Protein AF-A0A3S3RKG2-F1 (afdb_monomer)

Mean predicted aligned error: 10.32 Å

Sequence (107 aa):
MKYFLIFASLLFLSCTNDKDRISRVEEFLGTDLPTNYKMDYSEDMGLDMIEITLEENDFNELLKKIDTSKFEKSETDYYKNTEGEGDDVTRILFLTKEHKIKYSEKW

Foldseek 3Di:
DDDDDDPPDDDDDCPVVVVVVQVVVCVVQVHHQDPDWDWDWDADPNKTKIKIADDPVSLVVSVVVGPQVQWDCDPQFRTWHWDDDDDDKIWIWTHHPRRMIMIIMHD

Radius of gyration: 16.68 Å; Cα contacts (8 Å, |Δi|>4): 149; chains: 1; bounding box: 33×52×44 Å

pLDDT: mean 76.62, std 15.9, range [36.53, 93.19]

Structure (mmCIF, N/CA/C/O backbone):
data_AF-A0A3S3RKG2-F1
#
_entry.id   AF-A0A3S3RKG2-F1
#
loop_
_atom_site.group_PDB
_atom_site.id
_atom_site.type_symbol
_atom_site.label_atom_id
_atom_site.label_alt_id
_atom_site.label_comp_id
_atom_site.label_asym_id
_atom_site.label_entity_id
_atom_site.label_seq_id
_atom_site.pdbx_PDB_ins_code
_atom_site.Cartn_x
_atom_site.Cartn_y
_atom_site.Cartn_z
_atom_site.occupancy
_atom_site.B_iso_or_equiv
_atom_site.auth_seq_id
_atom_site.auth_comp_id
_atom_site.auth_asym_id
_atom_site.auth_atom_id
_atom_site.pdbx_PDB_model_num
ATOM 1 N N . MET A 1 1 ? 16.250 38.384 28.382 1.00 36.53 1 MET A N 1
ATOM 2 C CA . MET A 1 1 ? 15.487 38.581 27.127 1.00 36.53 1 MET A CA 1
ATOM 3 C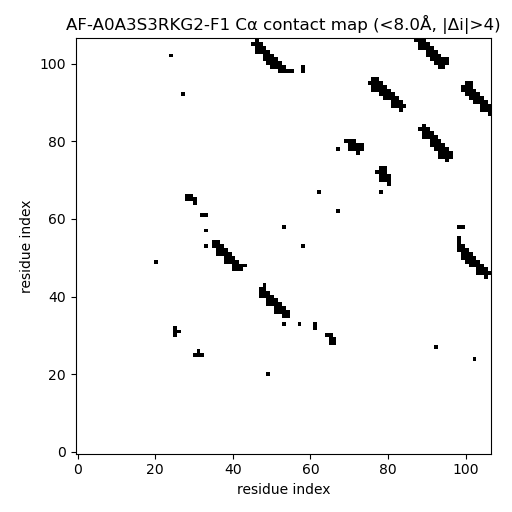 C . MET A 1 1 ? 16.168 37.722 26.067 1.00 36.53 1 MET A C 1
ATOM 5 O O . MET A 1 1 ? 17.351 37.921 25.855 1.00 36.53 1 MET A O 1
ATOM 9 N N . LYS A 1 2 ? 15.623 36.537 25.740 1.00 50.16 2 LYS A N 1
ATOM 10 C CA . LYS A 1 2 ? 14.832 36.249 24.517 1.00 50.16 2 LYS A CA 1
ATOM 11 C C . LYS A 1 2 ? 15.477 36.854 23.267 1.00 50.16 2 LYS A C 1
ATOM 13 O O . LYS A 1 2 ? 15.446 38.066 23.193 1.00 50.16 2 LYS A O 1
ATOM 18 N N . TYR A 1 3 ? 15.985 36.030 22.342 1.00 48.69 3 TYR A N 1
ATOM 19 C CA . TYR A 1 3 ? 15.462 35.905 20.971 1.00 48.69 3 TYR A CA 1
ATOM 20 C C . TYR A 1 3 ? 15.873 34.550 20.381 1.00 48.69 3 TYR A C 1
ATOM 22 O O . TYR A 1 3 ? 17.031 34.283 20.082 1.00 48.69 3 TYR A O 1
ATOM 30 N N . PHE A 1 4 ? 14.862 33.692 20.280 1.00 50.00 4 PHE A N 1
ATOM 31 C CA . PHE A 1 4 ? 14.775 32.567 19.362 1.00 50.00 4 PHE A CA 1
ATOM 32 C C . PHE A 1 4 ? 14.732 33.149 17.940 1.00 50.00 4 PHE A C 1
ATOM 34 O O . PHE A 1 4 ? 13.905 34.024 17.687 1.00 50.00 4 PHE A O 1
ATOM 41 N N . LEU A 1 5 ? 15.566 32.667 17.022 1.00 43.88 5 LEU A N 1
ATOM 42 C CA . LEU A 1 5 ? 15.367 32.878 15.588 1.00 43.88 5 LEU A CA 1
ATOM 43 C C . LEU A 1 5 ? 15.454 31.519 14.902 1.00 43.88 5 LEU A C 1
ATOM 45 O O . LEU A 1 5 ? 16.528 30.983 14.648 1.00 43.88 5 LEU A O 1
ATOM 49 N N . ILE A 1 6 ? 14.268 30.957 14.682 1.00 49.19 6 ILE A N 1
ATOM 50 C CA . ILE A 1 6 ? 14.024 29.802 13.828 1.00 49.19 6 ILE A CA 1
ATOM 51 C C . ILE A 1 6 ? 14.219 30.283 12.393 1.00 49.19 6 ILE A C 1
ATOM 53 O O . ILE A 1 6 ? 13.495 31.164 11.928 1.00 49.19 6 ILE A O 1
ATOM 57 N N . PHE A 1 7 ? 15.197 29.708 11.700 1.00 41.72 7 PHE A N 1
ATOM 58 C CA . PHE A 1 7 ? 15.345 29.859 10.260 1.00 41.72 7 PHE A CA 1
ATOM 59 C C . PHE A 1 7 ? 14.383 28.865 9.598 1.00 41.72 7 PHE A C 1
ATOM 61 O O . PHE A 1 7 ? 14.722 27.716 9.331 1.00 41.72 7 PHE A O 1
ATOM 68 N N . ALA A 1 8 ? 13.131 29.290 9.440 1.00 52.59 8 ALA A N 1
ATOM 69 C CA . ALA A 1 8 ? 12.144 28.597 8.628 1.00 52.59 8 ALA A CA 1
ATOM 70 C C . ALA A 1 8 ? 12.271 29.109 7.192 1.00 52.59 8 ALA A C 1
ATOM 72 O O . ALA A 1 8 ? 11.729 30.156 6.843 1.00 52.59 8 ALA A O 1
ATOM 73 N N . SER A 1 9 ? 13.004 28.375 6.365 1.00 42.72 9 SER A N 1
ATOM 74 C CA . SER A 1 9 ? 13.003 28.582 4.918 1.00 42.72 9 SER A CA 1
ATOM 75 C C . SER A 1 9 ? 13.430 27.306 4.201 1.00 42.72 9 SER A C 1
ATOM 77 O O . SER A 1 9 ? 14.538 27.215 3.689 1.00 42.72 9 SER A O 1
ATOM 79 N N . LEU A 1 10 ? 12.538 26.310 4.159 1.00 41.66 10 LEU A N 1
ATOM 80 C CA . LEU A 1 10 ? 12.658 25.184 3.225 1.00 41.66 10 LEU A CA 1
ATOM 81 C C . LEU A 1 10 ? 11.284 24.584 2.856 1.00 41.66 10 LEU A C 1
ATOM 83 O O . LEU A 1 10 ? 10.981 23.438 3.144 1.00 41.66 10 LEU A O 1
ATOM 87 N N . LEU A 1 11 ? 10.431 25.392 2.234 1.00 50.09 11 LEU A N 1
ATOM 88 C CA . LEU A 1 11 ? 9.226 24.995 1.491 1.00 50.09 11 LEU A CA 1
ATOM 89 C C . LEU A 1 11 ? 9.177 26.023 0.342 1.00 50.09 11 LEU A C 1
ATOM 91 O O . LEU A 1 11 ? 9.267 27.215 0.612 1.00 50.09 11 LEU A O 1
ATOM 95 N N . PHE A 1 12 ? 9.191 25.704 -0.950 1.00 42.06 12 PHE A N 1
ATOM 96 C CA . PHE A 1 12 ? 8.312 24.798 -1.672 1.00 42.06 12 PHE A CA 1
ATOM 97 C C . PHE A 1 12 ? 8.960 24.407 -3.010 1.00 42.06 12 PHE A C 1
ATOM 99 O O . PHE A 1 12 ? 9.186 25.266 -3.859 1.00 42.06 12 PHE A O 1
ATOM 106 N N . LEU A 1 13 ? 9.196 23.112 -3.212 1.00 38.56 13 LEU A N 1
ATOM 107 C CA . LEU A 1 13 ? 9.377 22.496 -4.537 1.00 38.56 13 LEU A CA 1
ATOM 108 C C . LEU A 1 13 ? 8.803 21.062 -4.594 1.00 38.56 13 LEU A C 1
ATOM 110 O O . LEU A 1 13 ? 8.952 20.390 -5.605 1.00 38.56 13 LEU A O 1
ATOM 114 N N . SER A 1 14 ? 8.117 20.588 -3.543 1.00 41.16 14 SER A N 1
ATOM 115 C CA . SER A 1 14 ? 7.675 19.187 -3.426 1.00 41.16 14 SER A CA 1
ATOM 116 C C . SER A 1 14 ? 6.247 18.898 -3.914 1.00 41.16 14 SER A C 1
ATOM 118 O O . SER A 1 14 ? 5.933 17.745 -4.184 1.00 41.16 14 SER A O 1
ATOM 120 N N . CYS A 1 15 ? 5.379 19.900 -4.115 1.00 44.59 15 CYS A N 1
ATOM 121 C CA . CYS A 1 15 ? 3.957 19.629 -4.392 1.00 44.59 15 CYS A CA 1
ATOM 122 C C . CYS A 1 15 ? 3.651 18.934 -5.734 1.00 44.59 15 CYS A C 1
ATOM 124 O O . CYS A 1 15 ? 2.576 18.352 -5.858 1.00 44.59 15 CYS A O 1
ATOM 126 N N . THR A 1 16 ? 4.524 19.008 -6.746 1.00 50.53 16 THR A N 1
ATOM 127 C CA . THR A 1 16 ? 4.336 18.261 -8.009 1.00 50.53 16 THR A CA 1
ATOM 128 C C . THR A 1 16 ? 4.752 16.804 -7.861 1.00 50.53 16 THR A C 1
ATOM 130 O O . THR A 1 16 ? 4.040 15.914 -8.308 1.00 50.53 16 THR A O 1
ATOM 133 N N . ASN A 1 17 ? 5.860 16.563 -7.162 1.00 61.72 17 ASN A N 1
ATOM 134 C CA . ASN A 1 17 ? 6.417 15.229 -6.984 1.00 61.72 17 ASN A CA 1
ATOM 135 C C . ASN A 1 17 ? 5.495 14.346 -6.127 1.00 61.72 17 ASN A C 1
ATOM 137 O O . ASN A 1 17 ? 5.307 13.169 -6.418 1.00 61.72 17 ASN A O 1
ATOM 141 N N . ASP A 1 18 ? 4.856 14.935 -5.113 1.00 67.69 18 ASP A N 1
ATOM 142 C CA . ASP A 1 18 ? 3.958 14.216 -4.206 1.00 67.69 18 ASP A CA 1
ATOM 143 C C . ASP A 1 18 ? 2.672 13.749 -4.910 1.00 67.69 18 ASP A C 1
ATOM 145 O O . ASP A 1 18 ? 2.212 12.633 -4.682 1.00 67.69 18 ASP A O 1
ATOM 149 N N . LYS A 1 19 ? 2.108 14.554 -5.820 1.00 73.62 19 LYS A N 1
ATOM 150 C CA . LYS A 1 19 ? 0.888 14.186 -6.562 1.00 73.62 19 LYS A CA 1
ATOM 151 C C . LYS A 1 19 ? 1.114 13.034 -7.535 1.00 73.62 19 LYS A C 1
ATOM 153 O O . LYS A 1 19 ? 0.292 12.122 -7.593 1.00 73.62 19 LYS A O 1
ATOM 158 N N . ASP A 1 20 ? 2.229 13.055 -8.257 1.00 80.81 20 ASP A N 1
ATOM 159 C CA . ASP A 1 20 ? 2.572 12.002 -9.221 1.00 80.81 20 ASP A CA 1
ATOM 160 C C . ASP A 1 20 ? 2.883 10.671 -8.518 1.00 80.81 20 ASP A C 1
ATOM 162 O O . ASP A 1 20 ? 2.670 9.590 -9.063 1.00 80.81 20 ASP A O 1
ATOM 166 N N . ARG A 1 21 ? 3.398 10.742 -7.289 1.00 81.50 21 ARG A N 1
ATOM 167 C CA . ARG A 1 21 ? 3.668 9.592 -6.419 1.00 81.50 21 ARG A CA 1
ATOM 168 C C . ARG A 1 21 ? 2.387 8.979 -5.866 1.00 81.50 21 ARG A C 1
ATOM 170 O O . ARG A 1 21 ? 2.205 7.771 -5.958 1.00 81.50 21 ARG A O 1
ATOM 177 N N . ILE A 1 22 ? 1.485 9.812 -5.354 1.00 86.19 22 ILE A N 1
ATOM 178 C CA . ILE A 1 22 ? 0.177 9.372 -4.855 1.00 86.19 22 ILE A CA 1
ATOM 179 C C . ILE A 1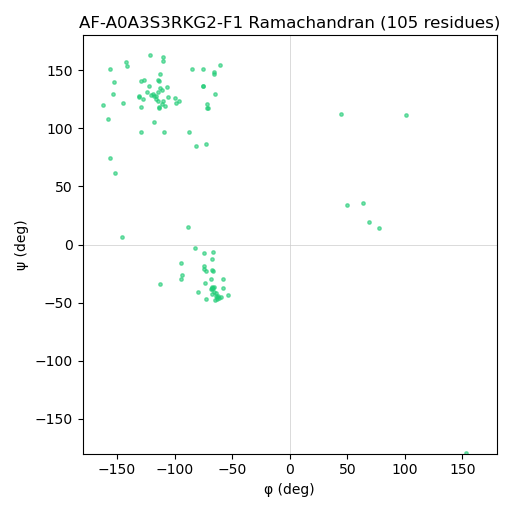 22 ? -0.660 8.753 -5.972 1.00 86.19 22 ILE A C 1
ATOM 181 O O . ILE A 1 22 ? -1.181 7.658 -5.788 1.00 86.19 22 ILE A O 1
ATOM 185 N N . SER A 1 23 ? -0.687 9.383 -7.149 1.00 87.06 23 SER A N 1
ATOM 186 C CA . SER A 1 23 ? -1.438 8.867 -8.302 1.00 87.06 23 SER A CA 1
ATOM 187 C C . SER A 1 23 ? -0.987 7.454 -8.693 1.00 87.06 23 SER A C 1
ATOM 189 O O . SER A 1 23 ? -1.818 6.614 -9.017 1.00 87.06 23 SER A O 1
ATOM 191 N N . ARG A 1 24 ? 0.320 7.154 -8.601 1.00 86.19 24 ARG A N 1
ATOM 192 C CA . ARG A 1 24 ? 0.856 5.801 -8.840 1.00 86.19 24 ARG A CA 1
ATOM 193 C C . ARG A 1 24 ? 0.383 4.788 -7.799 1.00 86.19 24 ARG A C 1
ATOM 195 O O . AR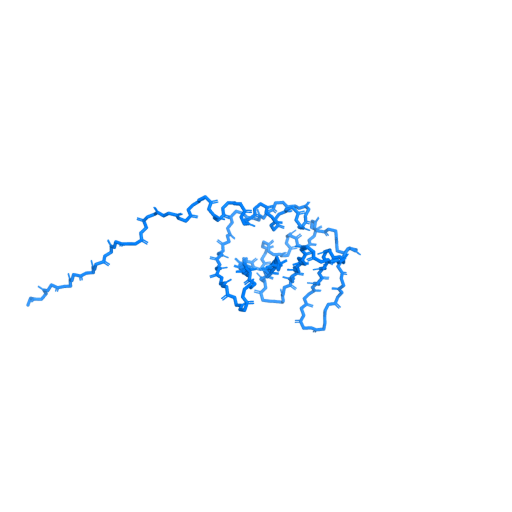G A 1 24 ? 0.048 3.663 -8.154 1.00 86.19 24 ARG A O 1
ATOM 202 N N . VAL A 1 25 ? 0.340 5.176 -6.523 1.00 89.38 25 VAL A N 1
ATOM 203 C CA . VAL A 1 25 ? -0.179 4.308 -5.455 1.00 89.38 25 VAL A CA 1
ATOM 204 C C . VAL A 1 25 ? -1.668 4.028 -5.669 1.00 89.38 25 VAL A C 1
ATOM 206 O O . VAL A 1 25 ? -2.086 2.880 -5.565 1.00 89.38 25 VAL A O 1
ATOM 209 N N . GLU A 1 26 ? -2.459 5.044 -6.010 1.00 90.56 26 GLU A N 1
ATOM 210 C CA . GLU A 1 26 ? -3.895 4.910 -6.295 1.00 90.56 26 GLU A CA 1
ATOM 211 C C . GLU A 1 26 ? -4.165 4.032 -7.523 1.00 90.56 26 GLU A C 1
ATOM 213 O O . GLU A 1 26 ? -5.035 3.160 -7.481 1.00 90.56 26 GLU A O 1
ATOM 218 N N . GLU A 1 27 ? -3.373 4.193 -8.588 1.00 87.88 27 GLU A N 1
ATOM 219 C CA . GLU A 1 27 ? -3.424 3.339 -9.779 1.00 87.88 27 GLU A CA 1
ATOM 220 C C . GLU A 1 27 ? -3.141 1.873 -9.424 1.00 87.88 27 GLU A C 1
ATOM 222 O O . GLU A 1 27 ? -3.897 0.984 -9.820 1.00 87.88 27 GLU A O 1
ATOM 227 N N . PHE A 1 28 ? -2.116 1.624 -8.605 1.00 86.25 28 PHE A N 1
ATOM 228 C CA . PHE A 1 28 ? -1.741 0.279 -8.166 1.00 86.25 28 PHE A CA 1
ATOM 229 C C . PHE A 1 28 ? -2.788 -0.361 -7.238 1.00 86.25 28 PHE A C 1
ATOM 231 O O . PHE A 1 28 ? -3.046 -1.564 -7.297 1.00 86.25 28 PHE A O 1
ATOM 238 N N . LEU A 1 29 ? -3.417 0.437 -6.371 1.00 88.56 29 LEU A N 1
ATOM 239 C CA . LEU A 1 29 ? -4.520 -0.007 -5.514 1.00 88.56 29 LEU A CA 1
ATOM 240 C C . LEU A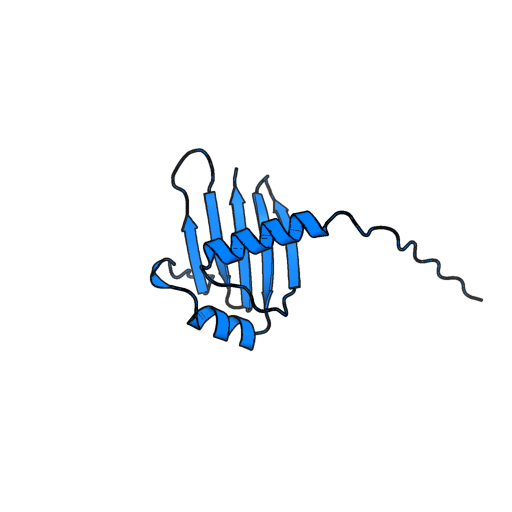 1 29 ? -5.824 -0.217 -6.300 1.00 88.56 29 LEU A C 1
ATOM 242 O O . LEU A 1 29 ? -6.697 -0.959 -5.845 1.00 88.56 29 LEU A O 1
ATOM 246 N N . GLY A 1 30 ? -5.968 0.434 -7.458 1.00 87.44 30 GLY A N 1
ATOM 247 C CA . GLY A 1 30 ? -7.204 0.480 -8.238 1.00 87.44 30 GLY A CA 1
ATOM 248 C C . GLY A 1 30 ? -8.319 1.290 -7.566 1.00 87.44 30 GLY A C 1
ATOM 249 O O . GLY A 1 30 ? -9.494 1.094 -7.880 1.00 87.44 30 GLY A O 1
ATOM 250 N N . THR A 1 31 ? -7.974 2.155 -6.611 1.00 90.31 31 THR A N 1
ATOM 251 C CA . THR A 1 31 ? -8.903 3.008 -5.860 1.00 90.31 31 THR A CA 1
ATOM 252 C C . THR A 1 31 ? -8.171 4.229 -5.314 1.00 90.31 31 THR A C 1
ATOM 254 O O . THR A 1 31 ? -6.993 4.152 -4.972 1.00 90.31 31 THR A O 1
ATOM 257 N N . ASP A 1 32 ? -8.912 5.323 -5.151 1.00 91.38 32 ASP A N 1
ATOM 258 C CA . ASP A 1 32 ? -8.407 6.549 -4.534 1.00 91.38 32 ASP A CA 1
ATOM 259 C C . ASP A 1 32 ? -8.071 6.329 -3.053 1.00 91.38 32 ASP A C 1
ATOM 261 O O . ASP A 1 32 ? -8.756 5.574 -2.341 1.00 91.38 32 ASP A O 1
ATOM 265 N N . LEU A 1 33 ? -7.045 7.036 -2.579 1.00 89.88 33 LEU A N 1
ATOM 266 C CA . LEU A 1 33 ? -6.698 7.083 -1.168 1.00 89.88 33 LEU A CA 1
ATOM 267 C C . LEU A 1 33 ? -7.682 7.980 -0.398 1.00 89.88 33 LEU A C 1
ATOM 269 O O . LEU A 1 33 ? -8.244 8.938 -0.935 1.00 89.88 33 LEU A O 1
ATOM 273 N N . PRO A 1 34 ? -7.914 7.695 0.894 1.00 88.44 34 PRO A N 1
ATOM 274 C CA . PRO A 1 34 ? -8.680 8.590 1.754 1.00 88.44 34 PRO A CA 1
ATOM 275 C C . PRO A 1 34 ? -7.996 9.960 1.855 1.00 88.44 34 PRO A C 1
ATOM 277 O O . PRO A 1 34 ? -6.789 10.077 1.697 1.00 88.44 34 PRO A O 1
ATOM 280 N N . THR A 1 35 ? -8.758 11.014 2.144 1.00 84.25 35 THR A N 1
ATOM 281 C CA . THR A 1 35 ? -8.255 12.401 2.133 1.00 84.25 35 THR A CA 1
ATOM 282 C C . THR A 1 35 ? -7.358 12.761 3.317 1.00 84.25 35 THR A C 1
ATOM 284 O O . THR A 1 35 ? -6.642 13.759 3.247 1.00 84.25 35 THR A O 1
ATOM 287 N N . ASN A 1 36 ? -7.398 11.988 4.405 1.00 86.00 36 ASN A N 1
ATOM 288 C CA . ASN A 1 36 ? -6.604 12.230 5.604 1.00 86.00 36 ASN A CA 1
ATOM 289 C C . ASN A 1 36 ? -5.509 11.166 5.737 1.00 86.00 36 ASN A C 1
ATOM 291 O O . ASN A 1 36 ? -5.739 10.068 6.238 1.00 86.00 36 ASN A O 1
ATOM 295 N N . TYR A 1 37 ? -4.308 11.501 5.275 1.00 89.88 37 TYR A N 1
ATOM 296 C CA . TYR A 1 37 ? -3.145 10.627 5.353 1.00 89.88 37 TYR A CA 1
ATOM 297 C C . TYR A 1 37 ? -1.878 11.414 5.654 1.00 89.88 37 TYR A C 1
ATOM 299 O O . TYR A 1 37 ? -1.775 12.613 5.384 1.00 89.88 37 TYR A O 1
ATOM 307 N N . LYS A 1 38 ? -0.884 10.714 6.199 1.00 89.88 38 LYS A N 1
ATOM 308 C CA . LYS A 1 38 ? 0.496 11.199 6.268 1.00 89.88 38 LYS A CA 1
ATOM 309 C C . LYS A 1 38 ? 1.322 10.440 5.251 1.00 89.88 38 LYS A C 1
ATOM 311 O O . LYS A 1 38 ? 1.179 9.226 5.154 1.00 89.88 38 LYS A O 1
ATOM 316 N N . MET A 1 39 ? 2.165 11.150 4.516 1.00 88.50 39 MET A N 1
ATOM 317 C CA . MET A 1 39 ? 3.067 10.556 3.541 1.00 88.50 39 MET A CA 1
ATOM 318 C C . MET A 1 39 ? 4.502 10.885 3.922 1.00 88.50 39 MET A C 1
ATOM 320 O O . MET A 1 39 ? 4.837 12.056 4.096 1.00 88.50 39 MET A O 1
ATOM 324 N N . ASP A 1 40 ? 5.328 9.852 3.989 1.00 88.00 40 ASP A N 1
ATOM 325 C CA . ASP A 1 40 ? 6.773 9.949 4.087 1.00 88.00 40 ASP A CA 1
ATOM 326 C C . ASP A 1 40 ? 7.392 9.380 2.810 1.00 88.00 40 ASP A C 1
ATOM 328 O O . ASP A 1 40 ? 6.912 8.401 2.233 1.00 88.00 40 ASP A O 1
ATOM 332 N N . TYR A 1 41 ? 8.463 10.018 2.350 1.00 83.19 41 TYR A N 1
ATOM 333 C CA . TYR A 1 41 ? 9.227 9.565 1.199 1.00 83.19 41 TYR A CA 1
ATOM 334 C C . TYR A 1 41 ? 10.675 9.346 1.603 1.00 83.19 41 TYR A C 1
ATOM 336 O O . TYR A 1 41 ? 11.283 10.176 2.283 1.00 83.19 41 TYR A O 1
ATOM 344 N N . SER A 1 42 ? 11.226 8.234 1.141 1.00 83.69 42 SER A N 1
ATOM 345 C CA . SER A 1 42 ? 12.627 7.891 1.312 1.00 83.69 42 SER A CA 1
ATOM 346 C C . SER A 1 42 ? 13.151 7.237 0.045 1.00 83.69 42 SER A C 1
ATOM 348 O O . SER A 1 42 ? 12.396 6.620 -0.701 1.00 83.69 42 SER A O 1
ATOM 350 N N . GLU A 1 43 ? 14.449 7.362 -0.174 1.00 79.88 43 GLU A N 1
ATOM 351 C CA . GLU A 1 43 ? 15.159 6.650 -1.226 1.00 79.88 43 GLU A CA 1
ATOM 352 C C . GLU A 1 43 ? 16.173 5.729 -0.540 1.00 79.88 43 GLU A C 1
ATOM 354 O O . GLU A 1 43 ? 16.966 6.198 0.281 1.00 79.88 43 GLU A O 1
ATOM 359 N N . ASP A 1 44 ? 16.133 4.427 -0.829 1.00 72.75 44 ASP A N 1
ATOM 360 C CA . ASP A 1 44 ? 17.115 3.463 -0.312 1.00 72.75 44 ASP A CA 1
ATOM 361 C C . ASP A 1 44 ? 17.647 2.594 -1.447 1.00 72.75 44 ASP A C 1
ATOM 363 O O . ASP A 1 44 ? 16.882 1.995 -2.197 1.00 72.75 44 ASP A O 1
ATOM 367 N N . MET A 1 45 ? 18.971 2.531 -1.5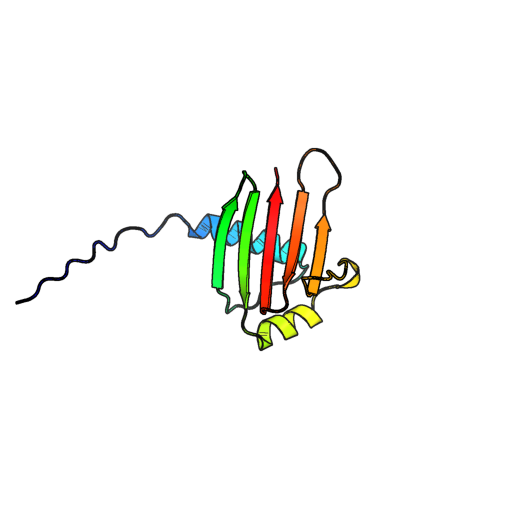92 1.00 67.25 45 MET A N 1
ATOM 368 C CA . MET A 1 45 ? 19.655 1.774 -2.651 1.00 67.25 45 MET A CA 1
ATOM 369 C C . MET A 1 45 ? 19.121 2.036 -4.080 1.00 67.25 45 MET A C 1
ATOM 371 O O . MET A 1 45 ? 19.117 1.128 -4.911 1.00 67.25 45 MET A O 1
ATOM 375 N N . GLY A 1 46 ? 18.681 3.267 -4.373 1.00 68.38 46 GLY A N 1
ATOM 376 C CA . GLY A 1 46 ? 18.093 3.645 -5.668 1.00 68.38 46 GLY A CA 1
ATOM 377 C C . GLY A 1 46 ? 16.640 3.194 -5.860 1.00 68.38 46 GLY A C 1
ATOM 378 O O . GLY A 1 46 ? 16.147 3.178 -6.985 1.00 68.38 46 GLY A O 1
ATOM 379 N N . LEU A 1 47 ? 15.967 2.793 -4.779 1.00 72.44 47 LEU A N 1
ATOM 380 C CA . LEU A 1 47 ? 14.541 2.491 -4.749 1.00 72.44 47 LEU A CA 1
ATOM 381 C C . LEU A 1 47 ? 13.781 3.688 -4.197 1.00 72.44 47 LEU A C 1
ATOM 383 O O . LEU A 1 47 ? 13.991 4.081 -3.046 1.00 72.44 47 LEU A O 1
ATOM 387 N N . ASP A 1 48 ? 12.853 4.209 -4.994 1.00 81.12 48 ASP A N 1
ATOM 388 C CA . ASP A 1 48 ? 11.886 5.193 -4.526 1.00 81.12 48 ASP A CA 1
ATOM 389 C C . ASP A 1 48 ? 10.886 4.492 -3.609 1.00 81.12 48 ASP A C 1
ATOM 391 O O . ASP A 1 48 ? 10.161 3.603 -4.054 1.00 81.12 48 ASP A O 1
ATOM 395 N N . MET A 1 49 ? 10.832 4.889 -2.335 1.00 85.69 49 MET A N 1
ATOM 396 C CA . MET A 1 49 ? 9.897 4.349 -1.350 1.00 85.69 49 MET A CA 1
ATOM 397 C C . MET A 1 49 ? 8.958 5.423 -0.815 1.00 85.69 49 MET A C 1
ATOM 399 O O . MET A 1 49 ? 9.377 6.466 -0.310 1.00 85.69 49 MET A O 1
ATOM 403 N N . ILE A 1 50 ? 7.666 5.124 -0.883 1.00 89.44 50 ILE A N 1
ATOM 404 C CA . ILE A 1 50 ? 6.581 5.941 -0.352 1.00 89.44 50 ILE A CA 1
ATOM 405 C C . ILE A 1 50 ? 5.924 5.152 0.778 1.00 89.44 50 ILE A C 1
ATOM 407 O O . ILE A 1 50 ? 5.454 4.034 0.567 1.00 89.44 50 ILE A O 1
ATOM 411 N N . GLU A 1 51 ? 5.864 5.738 1.969 1.00 91.00 51 GLU A N 1
ATOM 412 C CA . GLU A 1 51 ? 5.081 5.221 3.091 1.00 91.00 51 GLU A CA 1
ATOM 413 C C . GLU A 1 51 ? 3.892 6.151 3.335 1.00 91.00 51 GLU A C 1
ATOM 415 O O . GLU A 1 51 ? 4.054 7.348 3.561 1.00 91.00 51 GLU A O 1
ATOM 420 N N . ILE A 1 52 ? 2.684 5.599 3.295 1.00 90.94 52 ILE A N 1
ATOM 421 C CA . ILE A 1 52 ? 1.442 6.314 3.578 1.00 90.94 52 ILE A CA 1
ATOM 422 C C . ILE A 1 52 ? 0.851 5.726 4.847 1.00 90.94 52 ILE A C 1
ATOM 424 O O . ILE A 1 52 ? 0.518 4.545 4.894 1.00 90.94 52 ILE A O 1
ATOM 428 N N . THR A 1 53 ? 0.718 6.549 5.879 1.00 92.75 53 THR A N 1
ATOM 429 C CA . THR A 1 53 ? 0.072 6.175 7.137 1.00 92.75 53 THR A CA 1
ATOM 430 C C . THR A 1 53 ? -1.356 6.701 7.149 1.00 92.75 53 THR A C 1
ATOM 432 O O . THR A 1 53 ? -1.582 7.903 6.972 1.00 92.75 53 THR A O 1
ATOM 435 N N . LEU A 1 54 ? -2.301 5.798 7.394 1.00 92.31 54 LEU A N 1
ATOM 436 C CA . LEU A 1 54 ? -3.728 6.081 7.495 1.00 92.31 54 LEU A CA 1
ATOM 437 C C . LEU A 1 54 ? -4.215 5.917 8.935 1.00 92.31 54 LEU A C 1
ATOM 439 O O . LEU A 1 54 ? -3.615 5.204 9.742 1.00 92.31 54 LEU A O 1
ATOM 443 N N . GLU A 1 55 ? -5.337 6.556 9.257 1.00 93.19 55 GLU A N 1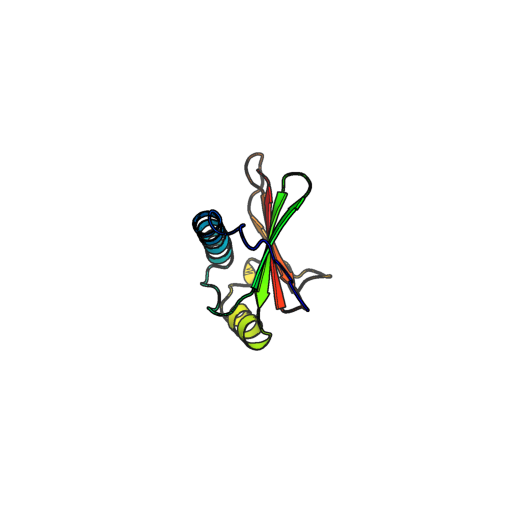
ATOM 444 C CA . GLU A 1 55 ? -6.097 6.178 10.445 1.00 93.19 55 GLU A CA 1
ATOM 445 C C . GLU A 1 55 ? -6.673 4.764 10.268 1.00 93.19 55 GLU A C 1
ATOM 447 O O . GLU A 1 55 ? -7.013 4.350 9.159 1.00 93.19 55 GLU A O 1
ATOM 452 N N . GLU A 1 56 ? -6.808 4.018 11.366 1.00 90.50 56 GLU A N 1
ATOM 453 C CA . GLU A 1 56 ? -7.276 2.624 11.346 1.00 90.50 56 GLU A CA 1
ATOM 454 C C . GLU A 1 56 ? -8.611 2.460 10.607 1.00 90.50 56 GLU A C 1
ATOM 456 O O . GLU A 1 56 ? -8.780 1.538 9.807 1.00 90.50 56 GLU A O 1
ATOM 461 N N . ASN A 1 57 ? -9.558 3.370 10.847 1.00 93.12 57 ASN A N 1
ATOM 462 C CA . ASN A 1 57 ? -10.861 3.329 10.194 1.00 93.12 57 ASN A CA 1
ATOM 463 C C . ASN A 1 57 ? -10.739 3.493 8.673 1.00 93.12 57 ASN A C 1
ATOM 465 O O . ASN A 1 57 ? -11.300 2.699 7.921 1.00 93.12 57 ASN A O 1
ATOM 469 N N . ASP A 1 58 ? -9.964 4.477 8.227 1.00 92.50 58 ASP A N 1
ATOM 470 C CA . ASP A 1 58 ? -9.779 4.771 6.806 1.00 92.50 58 ASP A CA 1
ATOM 471 C C . ASP A 1 58 ? -9.026 3.645 6.092 1.00 92.50 58 ASP A C 1
ATOM 473 O O . ASP A 1 58 ? -9.381 3.271 4.974 1.00 92.50 58 ASP A O 1
ATOM 477 N N . PHE A 1 59 ? -8.045 3.036 6.762 1.00 91.44 59 PHE A N 1
ATOM 478 C CA . PHE A 1 59 ? -7.348 1.855 6.260 1.00 91.44 59 PHE A CA 1
ATOM 479 C C . PHE A 1 59 ? -8.292 0.656 6.103 1.00 91.44 59 PHE A C 1
ATOM 481 O O . PHE A 1 59 ? -8.289 -0.010 5.070 1.00 91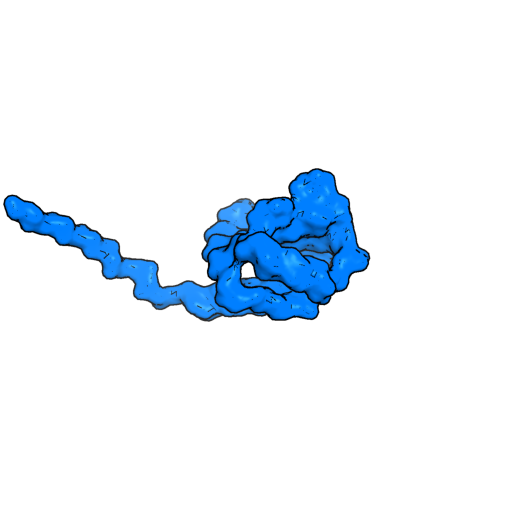.44 59 PHE A O 1
ATOM 488 N N . ASN A 1 60 ? -9.142 0.392 7.096 1.00 89.06 60 ASN A N 1
ATOM 489 C CA . ASN A 1 60 ? -10.108 -0.705 7.037 1.00 89.06 60 ASN A CA 1
ATOM 490 C C . ASN A 1 60 ? -11.177 -0.488 5.957 1.00 89.06 60 ASN A C 1
ATOM 492 O O . ASN A 1 60 ? -11.592 -1.444 5.301 1.00 89.06 60 ASN A O 1
ATOM 496 N N . GLU A 1 61 ? -11.620 0.752 5.747 1.00 91.94 61 GLU A N 1
ATOM 497 C CA . GLU A 1 61 ? -12.520 1.096 4.643 1.00 91.94 61 GLU A CA 1
ATOM 498 C C . GLU A 1 61 ? -11.834 0.953 3.281 1.00 91.94 61 GLU A C 1
ATOM 500 O O . GLU A 1 61 ? -12.446 0.450 2.337 1.00 91.94 61 GLU A O 1
ATOM 505 N N . LEU A 1 62 ? -10.556 1.324 3.176 1.00 91.06 62 LEU A N 1
ATOM 506 C CA . LEU A 1 62 ? -9.753 1.113 1.975 1.00 91.06 62 LEU A CA 1
ATOM 507 C C . LEU A 1 62 ? -9.616 -0.386 1.652 1.00 91.06 62 LEU A C 1
ATOM 509 O O . LEU A 1 62 ? -9.866 -0.792 0.518 1.00 91.06 62 LEU A O 1
ATOM 513 N N . LEU A 1 63 ? -9.319 -1.231 2.646 1.00 88.06 63 LEU A N 1
ATOM 514 C CA . LEU A 1 63 ? -9.199 -2.686 2.470 1.00 88.06 63 LEU A CA 1
ATOM 515 C C . LEU A 1 63 ? -10.464 -3.347 1.906 1.00 88.06 63 LEU A C 1
ATOM 517 O O . LEU A 1 63 ? -10.366 -4.361 1.220 1.00 88.06 63 LEU A O 1
ATOM 521 N N . LYS A 1 64 ? -11.649 -2.790 2.177 1.00 89.69 64 LYS A N 1
ATOM 522 C CA . LYS A 1 64 ? -12.921 -3.289 1.626 1.00 89.69 64 LYS A CA 1
ATOM 523 C C . LYS A 1 64 ? -13.111 -2.942 0.147 1.00 89.69 64 LYS A C 1
ATOM 525 O O . LYS A 1 64 ? -13.935 -3.574 -0.509 1.00 89.69 64 LYS A O 1
ATOM 530 N N . LYS A 1 65 ? -12.409 -1.921 -0.353 1.00 89.38 65 LYS A N 1
ATOM 531 C CA . LYS A 1 65 ? -12.518 -1.418 -1.732 1.00 89.38 65 LYS A CA 1
ATOM 532 C C . LYS A 1 65 ? -11.489 -2.038 -2.672 1.00 89.38 65 LYS A C 1
ATOM 534 O O . LYS A 1 65 ? -11.742 -2.112 -3.869 1.00 89.38 65 LYS A O 1
ATOM 539 N N . ILE A 1 66 ? -10.350 -2.473 -2.139 1.00 87.00 66 ILE A N 1
ATOM 540 C CA . ILE A 1 66 ? -9.268 -3.053 -2.933 1.00 87.00 66 ILE A CA 1
ATOM 541 C C . ILE A 1 66 ? -9.627 -4.480 -3.357 1.00 87.00 66 ILE A C 1
ATOM 543 O O . ILE A 1 66 ? -10.069 -5.305 -2.553 1.00 87.00 66 ILE A O 1
ATOM 547 N N . ASP A 1 67 ? -9.355 -4.797 -4.622 1.00 85.06 67 ASP A N 1
ATOM 548 C CA . ASP A 1 67 ? -9.379 -6.170 -5.115 1.00 85.06 67 ASP A CA 1
ATOM 549 C C . ASP A 1 67 ? -8.160 -6.951 -4.594 1.00 85.06 67 ASP A C 1
ATOM 551 O O . ASP A 1 67 ? -7.112 -7.048 -5.233 1.00 85.06 67 ASP A O 1
ATOM 555 N N . THR A 1 68 ? -8.310 -7.523 -3.399 1.00 78.81 68 THR A N 1
ATOM 556 C CA . THR A 1 68 ? -7.264 -8.318 -2.733 1.00 78.81 68 THR A CA 1
ATOM 557 C C . THR A 1 68 ? -6.927 -9.633 -3.444 1.00 78.8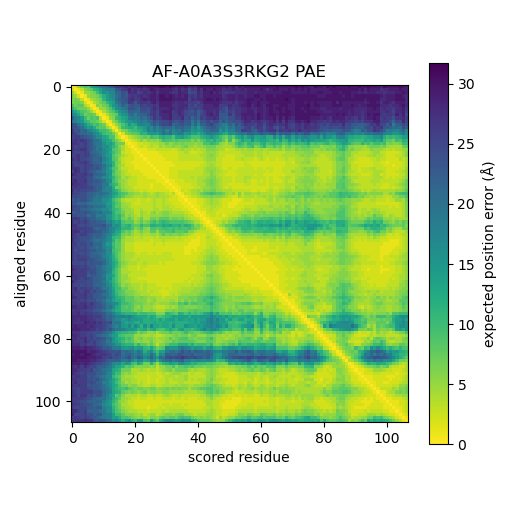1 68 THR A C 1
ATOM 559 O O . THR A 1 68 ? -5.957 -10.280 -3.061 1.00 78.81 68 THR A O 1
ATOM 562 N N . SER A 1 69 ? -7.658 -10.038 -4.495 1.00 80.38 69 SER A N 1
ATOM 563 C CA . SER A 1 69 ? -7.338 -11.258 -5.256 1.00 80.38 69 SER A CA 1
ATOM 564 C C . SER A 1 69 ? -6.023 -11.149 -6.037 1.00 80.38 69 SER A C 1
ATOM 566 O O . SER A 1 69 ? -5.397 -12.165 -6.332 1.00 80.38 69 SER A O 1
ATOM 568 N N . LYS A 1 70 ? -5.582 -9.916 -6.310 1.00 76.69 70 LYS A N 1
ATOM 569 C CA . LYS A 1 70 ? -4.294 -9.592 -6.939 1.00 76.69 70 LYS A CA 1
ATOM 570 C C . LYS A 1 70 ? -3.122 -9.569 -5.953 1.00 76.69 70 LYS A C 1
ATOM 572 O O . LYS A 1 70 ? -1.991 -9.331 -6.356 1.00 76.69 70 LYS A O 1
ATOM 577 N N . PHE A 1 71 ? -3.388 -9.776 -4.663 1.00 80.88 71 PHE A N 1
ATOM 578 C CA . PHE A 1 71 ? -2.395 -9.661 -3.606 1.00 80.88 71 PHE A CA 1
ATOM 579 C C . PHE A 1 71 ? -2.101 -11.019 -2.974 1.00 80.88 71 PHE A C 1
ATOM 581 O O . PHE A 1 71 ? -2.996 -11.768 -2.580 1.00 80.88 71 PHE A O 1
ATOM 588 N N . GLU A 1 72 ? -0.820 -11.298 -2.787 1.00 84.25 72 GLU A N 1
ATOM 589 C CA . GLU A 1 72 ? -0.349 -12.381 -1.943 1.00 84.25 72 GLU A CA 1
ATOM 590 C C . GLU A 1 72 ? -0.489 -11.982 -0.470 1.00 84.25 72 GLU A C 1
ATOM 592 O O . GLU A 1 72 ? -0.153 -10.865 -0.065 1.00 84.25 72 GLU A O 1
ATOM 597 N N . LYS A 1 73 ? -0.973 -12.897 0.373 1.00 77.06 73 LYS A N 1
ATOM 598 C CA . LYS A 1 73 ? -0.919 -12.690 1.824 1.00 77.06 73 LYS A CA 1
ATOM 599 C C . LYS A 1 73 ? 0.526 -12.830 2.281 1.00 77.06 73 LYS A C 1
ATOM 601 O O . LYS A 1 73 ? 1.130 -13.882 2.096 1.00 77.06 73 LYS A O 1
ATOM 606 N N . SER A 1 74 ? 1.056 -11.777 2.890 1.00 70.19 74 SER A N 1
ATOM 607 C CA . SER A 1 74 ? 2.388 -11.792 3.490 1.00 70.19 74 SER A CA 1
ATOM 608 C C . SER A 1 74 ? 2.321 -12.360 4.914 1.00 70.19 74 SER A C 1
ATOM 610 O O . SER A 1 74 ? 1.301 -12.269 5.597 1.00 70.19 74 SER A O 1
ATOM 612 N N . GLU A 1 75 ? 3.404 -12.981 5.379 1.00 70.00 75 GLU A N 1
ATOM 613 C CA . GLU A 1 75 ? 3.515 -13.424 6.777 1.00 70.00 75 GLU A CA 1
ATOM 614 C C . GLU A 1 75 ? 3.739 -12.232 7.722 1.00 70.00 75 GLU A C 1
ATOM 616 O O . GLU A 1 75 ? 3.257 -12.219 8.860 1.00 70.00 75 GLU A O 1
ATOM 621 N N . THR A 1 76 ? 4.442 -11.208 7.230 1.00 68.69 76 THR A N 1
ATOM 622 C CA . THR A 1 76 ? 4.800 -9.989 7.966 1.00 68.69 76 THR A CA 1
ATOM 623 C C . THR A 1 76 ? 3.813 -8.849 7.735 1.00 68.69 76 THR A C 1
ATOM 625 O O . THR A 1 76 ? 3.581 -8.049 8.641 1.00 68.69 76 THR A O 1
ATOM 628 N N . ASP A 1 77 ? 3.176 -8.810 6.564 1.00 71.62 77 ASP A N 1
ATOM 629 C CA . ASP A 1 77 ? 2.287 -7.733 6.117 1.00 71.62 77 ASP A CA 1
ATOM 630 C C . ASP A 1 77 ? 0.876 -8.262 5.807 1.00 71.62 77 ASP A C 1
ATOM 632 O O . ASP A 1 77 ? 0.666 -9.460 5.657 1.00 71.62 77 ASP A O 1
ATOM 636 N N . TYR A 1 78 ? -0.123 -7.380 5.733 1.00 67.50 78 TYR A N 1
ATOM 637 C CA . TYR A 1 78 ? -1.504 -7.760 5.406 1.00 67.50 78 TYR A CA 1
ATOM 638 C C . TYR A 1 78 ? -1.618 -8.316 3.982 1.00 67.50 78 TYR A C 1
ATOM 640 O O . TYR A 1 78 ? -2.221 -9.369 3.782 1.00 67.50 78 TYR A O 1
ATOM 648 N N . TYR A 1 79 ? -1.031 -7.617 3.010 1.00 79.12 79 TYR A N 1
ATOM 649 C CA . TYR A 1 79 ? -1.100 -7.950 1.589 1.00 79.12 79 TYR A CA 1
ATOM 650 C C . TYR A 1 79 ? 0.146 -7.426 0.879 1.00 79.12 79 TYR A C 1
ATOM 652 O O . TYR A 1 79 ? 0.590 -6.315 1.165 1.00 79.12 79 TYR A O 1
ATOM 660 N N . LYS A 1 80 ? 0.688 -8.212 -0.048 1.00 84.25 80 LYS A N 1
ATOM 661 C CA . LYS A 1 80 ? 1.795 -7.851 -0.931 1.00 84.25 80 LYS A CA 1
ATOM 662 C C . LYS A 1 80 ? 1.350 -8.048 -2.374 1.00 84.25 80 LYS A C 1
ATOM 664 O O . LYS A 1 80 ? 0.837 -9.106 -2.713 1.00 84.25 80 LYS A O 1
ATOM 669 N N . ASN A 1 81 ? 1.579 -7.066 -3.227 1.00 81.38 81 ASN A N 1
ATOM 670 C CA . ASN A 1 81 ? 1.445 -7.237 -4.670 1.00 81.38 81 ASN A CA 1
ATOM 671 C C . ASN A 1 81 ? 2.721 -6.725 -5.346 1.00 81.38 81 ASN A C 1
ATOM 673 O O . ASN A 1 81 ? 3.348 -5.769 -4.883 1.00 81.38 81 ASN A O 1
ATOM 677 N N . THR A 1 82 ? 3.156 -7.439 -6.376 1.00 78.62 82 THR A N 1
ATOM 678 C CA . THR A 1 82 ? 4.338 -7.130 -7.170 1.00 78.62 82 THR A CA 1
ATOM 679 C C . THR A 1 82 ? 3.941 -7.159 -8.637 1.00 78.62 82 THR A C 1
ATOM 681 O O . THR A 1 82 ? 3.517 -8.199 -9.135 1.00 78.62 82 THR A O 1
ATOM 684 N N . GLU A 1 83 ? 4.082 -6.025 -9.322 1.00 78.00 83 GLU A N 1
ATOM 685 C CA . GLU A 1 83 ? 3.857 -5.930 -10.765 1.00 78.00 83 GLU A CA 1
ATOM 686 C C . GLU A 1 83 ? 5.172 -5.628 -11.487 1.00 78.00 83 GLU A C 1
ATOM 688 O O . GLU A 1 83 ? 5.985 -4.818 -11.027 1.00 78.00 83 GLU A O 1
ATOM 693 N N . GLY A 1 84 ? 5.344 -6.278 -12.640 1.00 69.38 84 GLY A N 1
ATOM 694 C CA . GLY A 1 84 ? 6.556 -6.233 -13.454 1.00 69.38 84 GLY A CA 1
ATOM 695 C C . GLY A 1 84 ? 7.427 -7.475 -13.255 1.00 69.38 84 GLY A C 1
ATOM 696 O O . GLY A 1 84 ? 8.021 -7.667 -12.200 1.00 69.38 84 GLY A O 1
ATOM 697 N N . GLU A 1 85 ? 7.523 -8.309 -14.292 1.00 51.91 85 GLU A N 1
ATOM 698 C CA . GLU A 1 85 ? 8.581 -9.315 -14.446 1.00 51.91 85 GLU A CA 1
ATOM 699 C C . GLU A 1 85 ? 9.376 -8.967 -15.716 1.00 51.91 85 GLU A C 1
ATOM 701 O O . GLU A 1 85 ? 8.874 -9.126 -16.830 1.00 51.91 85 GLU A O 1
ATOM 706 N N . GLY A 1 86 ? 10.592 -8.431 -15.553 1.00 55.31 86 GLY A N 1
ATOM 707 C CA . GLY A 1 86 ? 11.471 -7.993 -16.648 1.00 55.31 86 GLY A CA 1
ATOM 708 C C . GLY A 1 86 ? 12.444 -6.872 -16.248 1.00 55.31 86 GLY A C 1
ATOM 709 O O . GLY A 1 86 ? 12.442 -6.439 -15.099 1.00 55.31 86 GLY A O 1
ATOM 710 N N . ASP A 1 87 ? 13.267 -6.417 -17.203 1.00 55.50 87 ASP A N 1
ATOM 711 C CA . ASP A 1 87 ? 14.427 -5.531 -16.978 1.00 55.50 87 ASP A CA 1
ATOM 712 C C . ASP A 1 87 ? 14.109 -4.047 -16.683 1.00 55.50 87 ASP A C 1
ATOM 714 O O . ASP A 1 87 ? 15.037 -3.328 -16.329 1.00 55.50 87 ASP A O 1
ATOM 718 N N . ASP A 1 88 ? 12.857 -3.571 -16.771 1.00 65.88 88 ASP A N 1
ATOM 719 C CA . ASP A 1 88 ? 12.626 -2.111 -16.821 1.00 65.88 88 ASP A CA 1
ATOM 720 C C . ASP A 1 88 ? 11.915 -1.477 -15.610 1.00 65.88 88 ASP A C 1
ATOM 722 O O . ASP A 1 88 ? 12.237 -0.342 -15.279 1.00 65.88 88 ASP A O 1
ATOM 726 N N . VAL A 1 89 ? 10.965 -2.137 -14.927 1.00 66.69 89 VAL A N 1
ATOM 727 C CA . VAL A 1 89 ? 10.385 -1.599 -13.673 1.00 66.69 89 VAL A CA 1
ATOM 728 C C . VAL A 1 89 ? 9.857 -2.725 -12.781 1.00 66.69 89 VAL A C 1
ATOM 730 O O . VAL A 1 89 ? 9.048 -3.538 -13.225 1.00 66.69 89 VAL A O 1
ATOM 733 N N . THR A 1 90 ? 10.247 -2.744 -11.503 1.00 76.19 90 THR A N 1
ATOM 734 C CA . THR A 1 90 ? 9.599 -3.574 -10.466 1.00 76.19 90 THR A CA 1
ATOM 735 C C . THR A 1 90 ? 8.858 -2.678 -9.481 1.00 76.19 90 THR A C 1
ATOM 737 O O . THR A 1 90 ? 9.481 -1.839 -8.827 1.00 76.19 90 THR A O 1
ATOM 740 N N . ARG A 1 91 ? 7.542 -2.873 -9.339 1.00 83.06 91 ARG A N 1
ATOM 741 C CA . ARG A 1 91 ? 6.704 -2.153 -8.367 1.00 83.06 91 ARG A CA 1
ATOM 742 C C . ARG A 1 91 ? 6.227 -3.097 -7.286 1.00 83.06 91 ARG A C 1
ATOM 744 O O . ARG A 1 91 ? 5.741 -4.184 -7.593 1.00 83.06 91 ARG A O 1
ATOM 751 N N . ILE A 1 92 ? 6.343 -2.690 -6.029 1.00 84.56 92 ILE A N 1
ATOM 752 C CA . ILE A 1 92 ? 5.924 -3.502 -4.889 1.00 84.56 92 ILE A CA 1
ATOM 753 C C . ILE A 1 92 ? 5.057 -2.654 -3.970 1.00 84.56 92 ILE A C 1
ATOM 755 O O . ILE A 1 92 ? 5.476 -1.586 -3.535 1.00 84.56 92 ILE A O 1
ATOM 759 N N . LEU A 1 93 ? 3.867 -3.154 -3.635 1.00 88.81 93 LEU A N 1
ATOM 760 C CA . LEU A 1 93 ? 2.984 -2.535 -2.652 1.00 88.81 93 LEU A CA 1
ATOM 761 C C . LEU A 1 93 ? 2.734 -3.485 -1.482 1.00 88.81 93 LEU A C 1
ATOM 763 O O . LEU A 1 93 ? 2.331 -4.633 -1.679 1.00 88.81 93 LEU A O 1
ATOM 767 N N . PHE A 1 94 ? 2.927 -2.981 -0.265 1.00 87.94 94 PHE A N 1
ATOM 768 C CA . PHE A 1 94 ? 2.599 -3.650 0.986 1.00 87.94 94 PHE A CA 1
ATOM 769 C C . PHE A 1 94 ? 1.515 -2.881 1.731 1.00 87.94 94 PHE A C 1
ATOM 771 O O . PHE A 1 94 ? 1.665 -1.695 2.018 1.00 87.94 94 PHE A O 1
ATOM 778 N N . LEU A 1 95 ? 0.458 -3.581 2.120 1.00 87.25 95 LEU A N 1
ATOM 779 C CA .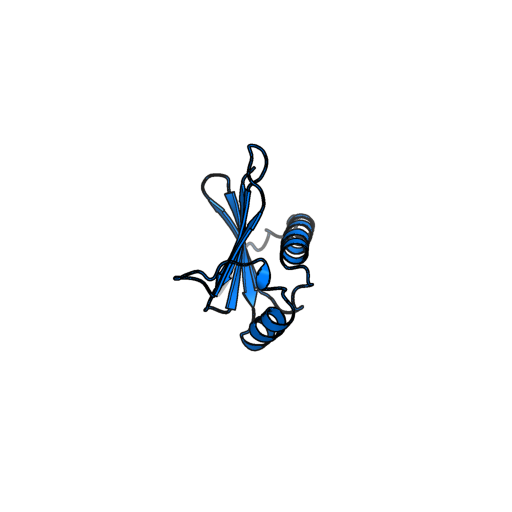 LEU A 1 95 ? -0.488 -3.124 3.132 1.00 87.25 95 LEU A CA 1
ATOM 780 C C . LEU A 1 95 ? -0.052 -3.756 4.447 1.00 87.25 95 LEU A C 1
ATOM 782 O O . LEU A 1 95 ? 0.072 -4.975 4.503 1.00 87.25 95 LEU A O 1
ATOM 786 N N . THR A 1 96 ? 0.207 -2.977 5.494 1.00 85.25 96 THR A N 1
ATOM 787 C CA . THR A 1 96 ? 0.759 -3.491 6.760 1.00 85.25 96 THR A CA 1
ATOM 788 C C . THR A 1 96 ? -0.265 -3.433 7.890 1.00 85.25 96 THR A C 1
ATOM 790 O O . THR A 1 96 ? -1.254 -2.702 7.834 1.00 85.25 96 THR A O 1
ATOM 793 N N . LYS A 1 97 ? -0.029 -4.202 8.961 1.00 79.62 97 LYS A N 1
ATOM 794 C CA . LYS A 1 97 ? -0.911 -4.228 10.145 1.00 79.62 97 LYS A CA 1
ATOM 795 C C . LYS A 1 97 ? -0.912 -2.929 10.948 1.00 79.62 97 LYS A C 1
ATOM 797 O O . LYS A 1 97 ? -1.778 -2.749 11.791 1.00 79.62 97 LYS A O 1
ATOM 802 N N . GLU A 1 98 ? 0.029 -2.032 10.675 1.00 86.50 98 GLU A N 1
ATOM 803 C CA . GLU A 1 98 ? 0.139 -0.724 11.324 1.00 86.50 98 GLU A CA 1
ATOM 804 C C . GLU A 1 98 ? -0.676 0.364 10.605 1.00 86.50 98 GLU A C 1
ATOM 806 O O . GLU A 1 98 ? -0.449 1.547 10.845 1.00 86.50 98 GLU A O 1
ATOM 811 N N . HIS A 1 99 ? -1.600 -0.021 9.715 1.00 88.62 99 HIS A N 1
ATOM 812 C CA . HIS A 1 99 ? -2.393 0.896 8.885 1.00 88.62 99 HIS A CA 1
ATOM 813 C C . HIS A 1 99 ? -1.530 1.710 7.913 1.00 88.62 99 HIS A C 1
ATOM 815 O O . HIS A 1 99 ? -1.794 2.883 7.637 1.00 88.62 99 HIS A O 1
ATOM 821 N N . LYS A 1 100 ? -0.469 1.074 7.404 1.00 90.75 100 LYS A N 1
ATOM 822 C CA . LYS A 1 100 ? 0.465 1.688 6.462 1.00 90.75 100 LYS A CA 1
ATOM 823 C C . LYS A 1 100 ? 0.384 1.035 5.097 1.00 90.75 100 LYS A C 1
ATOM 825 O O . LYS A 1 100 ? 0.187 -0.175 4.980 1.00 90.75 100 LYS A O 1
ATOM 830 N N . ILE A 1 101 ? 0.603 1.851 4.081 1.00 90.88 101 ILE A N 1
ATOM 831 C CA . ILE A 1 101 ? 0.783 1.446 2.695 1.00 90.88 101 ILE A CA 1
ATOM 832 C C . ILE A 1 101 ? 2.225 1.779 2.343 1.00 90.88 101 ILE A C 1
ATOM 834 O O . ILE A 1 101 ? 2.617 2.941 2.406 1.00 90.88 101 ILE A O 1
ATOM 838 N N . LYS A 1 102 ? 3.023 0.770 2.008 1.00 90.50 102 LYS A N 1
ATOM 839 C CA . LYS A 1 102 ? 4.393 0.957 1.532 1.00 90.50 102 LYS A CA 1
ATOM 840 C C . LYS A 1 102 ? 4.428 0.637 0.056 1.00 90.50 102 LYS A C 1
ATOM 842 O O . LYS A 1 102 ? 4.123 -0.489 -0.317 1.00 90.50 102 LYS A O 1
ATOM 847 N N . TYR A 1 103 ? 4.798 1.604 -0.761 1.00 89.38 103 TYR A N 1
ATOM 848 C CA . TYR A 1 103 ? 4.999 1.423 -2.188 1.00 89.38 103 TYR A CA 1
ATOM 849 C C . TYR A 1 103 ? 6.472 1.639 -2.507 1.00 89.38 103 TYR A C 1
ATOM 851 O O . TYR A 1 103 ? 7.053 2.633 -2.069 1.00 89.38 103 TYR A O 1
ATOM 859 N N . SER A 1 104 ? 7.070 0.723 -3.261 1.00 86.56 104 SER A N 1
ATOM 860 C CA . SER A 1 104 ? 8.414 0.880 -3.797 1.00 86.56 104 SER A CA 1
ATOM 861 C C . SER A 1 104 ? 8.443 0.678 -5.305 1.00 86.56 104 SER A C 1
ATOM 863 O O . SER A 1 104 ? 7.757 -0.194 -5.840 1.00 86.56 104 SER A O 1
ATOM 865 N N . GLU A 1 105 ? 9.256 1.481 -5.986 1.00 82.19 105 GLU A N 1
ATOM 866 C CA . GLU A 1 105 ? 9.499 1.377 -7.424 1.00 82.19 105 GLU A CA 1
ATOM 867 C C . GLU A 1 105 ? 11.006 1.316 -7.684 1.00 82.19 105 GLU A C 1
ATOM 869 O O . GLU A 1 105 ? 11.772 2.165 -7.218 1.00 82.19 105 GLU A O 1
ATOM 874 N N . LYS A 1 106 ? 11.426 0.274 -8.406 1.00 74.56 106 LYS A N 1
ATOM 875 C CA . LYS A 1 106 ? 12.781 0.116 -8.933 1.00 74.56 106 LYS A CA 1
ATOM 876 C C . LYS A 1 106 ? 12.762 0.369 -10.434 1.00 74.56 106 LYS A C 1
ATOM 878 O O . LYS A 1 106 ? 11.989 -0.302 -11.117 1.00 74.56 106 LYS A O 1
ATOM 883 N N . TRP A 1 107 ? 13.625 1.268 -10.898 1.00 65.00 107 TRP A N 1
ATOM 884 C CA . TRP A 1 107 ? 13.937 1.507 -12.311 1.00 65.00 107 TRP A CA 1
ATOM 885 C C . TRP A 1 107 ? 15.227 0.791 -12.724 1.00 65.00 107 TRP A C 1
ATOM 887 O O . TRP A 1 107 ? 16.023 0.428 -11.819 1.00 65.00 107 TRP A O 1
#

Secondary structure (DSSP, 8-state):
------------S-HHHHHHHHHHHHHHHTSPPPSSEEEEEEEETTEEEEEEEE-HHHHHHHHHHS-GGGSBPPSSSSEEEEE--SSS-EEEEEE-TTSEEEEEEE-

Organism: NCBI:txid2502784

Nearest PDB structures (foldseek):
  3c6k-assembly2_D  TM=5.932E-01  e=3.353E-01  Homo sapiens
  3c6k-assembly2_C  TM=5.880E-01  e=7.966E-01  Homo sapiens
  3c6k-assembly1_A  TM=5.891E-01  e=8.439E-01  Homo sapiens
  3c6k-assembly1_B  TM=6.240E-01  e=1.686E+00  Homo sapiens
  7c4x-assembly1_A-2  TM=3.967E-01  e=1.003E+00  Paenisporosarcina sp.

Solvent-accessible surface area (backbone atoms only — not comparable to full-atom values): 6464 Å² total; per-residue (Å²): 133,90,82,86,81,83,86,86,80,90,80,85,84,55,76,67,61,53,51,62,51,50,51,51,52,23,60,74,50,72,46,82,75,73,93,70,65,47,78,50,79,51,75,57,98,79,26,49,32,40,39,36,43,38,48,65,68,58,38,56,56,47,63,73,70,38,72,60,88,74,35,48,74,42,96,89,32,62,29,34,34,74,51,65,90,70,95,64,46,42,37,38,40,35,37,35,85,82,28,31,39,39,38,37,42,37,110